Protein AF-A0A401YN39-F1 (afdb_monomer)

Secondary structure (DSSP, 8-state):
--------TT-------SSGGGHHHHHHHHHHHHHHHHS-GGGEEE-S-TT---EEE--STTS-----S-IIIIIHHHHHHHHHHH--

Organism: NCBI:txid516124

InterPro domains:
  IPR010852 Putative stress-induced transcription regulator [PTHR35525] (26-88)
  IPR021005 Zinc finger, CGNR [PF11706] (43-86)
  IP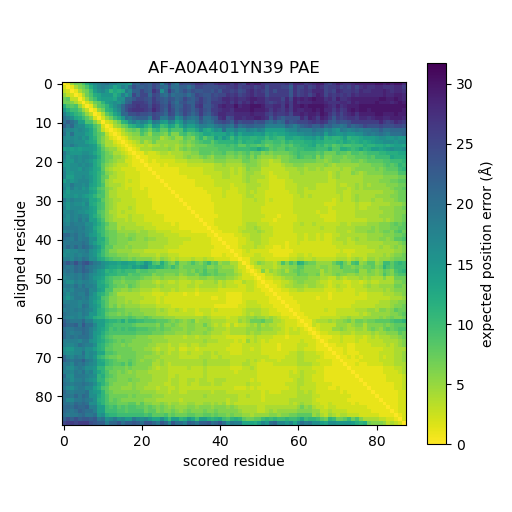R023286 ABATE domain superfamily [G3DSA:1.10.3300.10] (1-88)
  IPR023286 ABATE domain superfamily [SSF160904] (6-86)

Mean predicted aligned error: 8.34 Å

Solvent-accessible surface area (backbone atoms only — not comparable to full-atom values): 5751 Å² total; per-residue (Å²): 142,82,89,82,84,79,90,55,88,93,50,83,80,80,80,84,56,98,51,72,87,48,43,65,61,51,52,52,49,54,53,49,53,52,44,67,73,75,43,63,74,90,26,54,39,75,44,83,57,87,92,55,90,61,67,33,71,32,82,42,98,82,40,73,76,65,63,50,76,35,60,84,58,50,43,42,53,52,54,52,51,58,50,56,68,72,77,107

Sequence (88 aa):
MRRRAGRAAHGTVRVHVADPGWRPAWEVACVYLELLRTADPERIRRRANPECTLWFADVSKNGRRRRWCSMAECGNRAKTRARYARSR

Foldseek 3Di:
DDDDDDDDDPDDPDDDDVDPVCVVVVVQVVVVVVCVVPADPVLWDDAPDPPDDHIAGQPPPVSPPDRDNDCVPPVVVVVVVVVVVVVD

Radius of gyration: 17.1 Å; Cα contacts (8 Å, |Δi|>4): 59; chains: 1; bounding box: 40×40×38 Å

Nearest PDB structures (foldseek):
  8csz-assembly1_D  TM=2.916E-01  e=8.164E+00  synthetic construct

pLDDT: mean 83.3, std 15.77, range [39.0, 95.75]

Structure (mmCIF, N/CA/C/O backbone):
data_AF-A0A401YN39-F1
#
_entry.id   AF-A0A401YN39-F1
#
loop_
_atom_site.group_PDB
_atom_site.id
_atom_site.type_symbol
_atom_site.label_atom_id
_atom_site.label_alt_id
_atom_site.label_comp_id
_atom_site.label_asym_id
_atom_site.label_entity_id
_atom_site.label_seq_id
_atom_site.pdbx_PDB_ins_code
_atom_site.Cartn_x
_atom_site.Cartn_y
_atom_site.Cartn_z
_atom_site.occupancy
_atom_site.B_iso_or_equiv
_atom_site.auth_seq_id
_atom_site.auth_comp_id
_atom_site.auth_asym_id
_atom_site.auth_atom_id
_atom_site.pdbx_PDB_model_num
ATOM 1 N N . MET A 1 1 ? -10.789 -11.445 -22.483 1.00 42.06 1 MET A N 1
ATOM 2 C CA . MET A 1 1 ? -10.780 -11.694 -21.023 1.00 42.06 1 MET A CA 1
ATOM 3 C C . MET A 1 1 ? -11.869 -12.703 -20.676 1.00 42.06 1 MET A C 1
ATOM 5 O O . MET A 1 1 ? -13.036 -12.385 -20.844 1.00 42.06 1 MET A O 1
ATOM 9 N N . ARG A 1 2 ? -11.533 -13.925 -20.247 1.00 40.84 2 ARG A N 1
ATOM 10 C CA . ARG A 1 2 ? -12.522 -14.889 -19.730 1.00 40.84 2 ARG A CA 1
ATOM 11 C C . ARG A 1 2 ? -12.024 -15.417 -18.386 1.00 40.84 2 ARG A C 1
ATOM 13 O O . ARG A 1 2 ? -11.001 -16.087 -18.331 1.00 40.84 2 ARG A O 1
ATOM 20 N N . ARG A 1 3 ? -12.730 -15.082 -17.304 1.00 47.78 3 ARG A N 1
ATOM 21 C CA . ARG A 1 3 ? -12.557 -15.707 -15.987 1.00 47.78 3 ARG A CA 1
ATOM 22 C C . ARG A 1 3 ? 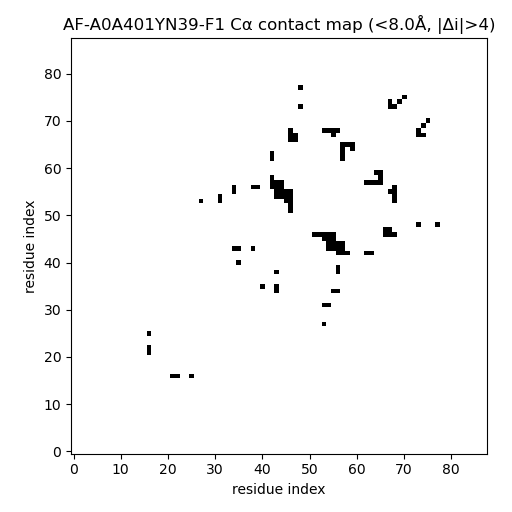-13.348 -17.015 -15.988 1.00 47.78 3 ARG A C 1
ATOM 24 O O . ARG A 1 3 ? -14.560 -16.978 -16.164 1.00 47.78 3 ARG A O 1
ATOM 31 N N . ARG A 1 4 ? -12.697 -18.154 -15.750 1.00 46.88 4 ARG A N 1
ATOM 32 C CA . ARG A 1 4 ? -13.375 -19.340 -15.205 1.00 46.88 4 ARG A CA 1
ATOM 33 C C . ARG A 1 4 ? -12.982 -19.444 -13.740 1.00 46.88 4 ARG A C 1
ATOM 35 O O . ARG A 1 4 ? -11.827 -19.708 -13.428 1.00 46.88 4 ARG A O 1
ATOM 42 N N . ALA A 1 5 ? -13.932 -19.161 -12.857 1.00 47.53 5 ALA A N 1
ATOM 43 C CA . ALA A 1 5 ? -13.762 -19.315 -11.422 1.00 47.53 5 ALA A CA 1
ATOM 44 C C . ALA A 1 5 ? -14.268 -20.708 -11.024 1.00 47.53 5 ALA A C 1
ATOM 46 O O . ALA A 1 5 ? -15.471 -20.928 -10.935 1.00 47.53 5 ALA A O 1
ATOM 47 N N . GLY A 1 6 ? -13.350 -21.654 -10.824 1.00 39.00 6 GLY A N 1
ATOM 48 C CA . GLY A 1 6 ? -13.636 -22.885 -10.088 1.00 39.00 6 GLY A CA 1
ATOM 49 C C . GLY A 1 6 ? -13.514 -22.600 -8.593 1.00 39.00 6 GLY A C 1
ATOM 50 O O . GLY A 1 6 ? -12.502 -22.060 -8.151 1.00 39.00 6 GLY A O 1
ATOM 51 N N . ARG A 1 7 ? -14.561 -22.899 -7.822 1.00 47.38 7 ARG A N 1
ATOM 52 C CA . ARG A 1 7 ? -14.615 -22.665 -6.374 1.00 47.38 7 ARG A CA 1
ATOM 53 C C . ARG A 1 7 ? -13.920 -23.833 -5.666 1.00 47.38 7 ARG A C 1
ATOM 55 O O . ARG A 1 7 ? -14.437 -24.943 -5.692 1.00 47.38 7 ARG A O 1
ATOM 62 N N . ALA A 1 8 ? -12.772 -23.585 -5.040 1.00 41.75 8 ALA A N 1
ATOM 63 C CA . ALA A 1 8 ? -12.107 -24.533 -4.147 1.00 41.75 8 ALA A CA 1
ATOM 64 C C . ALA A 1 8 ? -12.001 -23.921 -2.743 1.00 41.75 8 ALA A C 1
ATOM 66 O O . ALA A 1 8 ? -11.629 -22.753 -2.598 1.00 41.75 8 ALA A O 1
ATOM 67 N N . ALA A 1 9 ? -12.352 -24.704 -1.722 1.00 49.06 9 ALA A N 1
ATOM 68 C CA . ALA A 1 9 ? -12.164 -24.373 -0.313 1.00 49.06 9 ALA A CA 1
ATOM 69 C C . ALA A 1 9 ? -10.700 -23.965 -0.070 1.00 49.06 9 ALA A C 1
ATOM 71 O O . ALA A 1 9 ? -9.800 -24.727 -0.402 1.00 49.06 9 ALA A O 1
ATOM 72 N N . HIS A 1 10 ? -10.472 -22.729 0.396 1.00 51.94 10 HIS A N 1
ATOM 73 C CA . HIS A 1 10 ? -9.147 -22.100 0.553 1.00 51.94 10 HIS A CA 1
ATOM 74 C C . HIS A 1 10 ? -8.144 -22.400 -0.580 1.00 51.94 10 HIS A C 1
ATOM 76 O O . HIS A 1 10 ? -6.948 -22.561 -0.350 1.00 51.94 10 HIS A O 1
ATOM 82 N N . GLY A 1 11 ? -8.632 -22.480 -1.820 1.00 47.41 11 GLY A N 1
ATOM 83 C CA . GLY A 1 11 ? -7.795 -22.763 -2.976 1.00 47.41 11 GLY A CA 1
ATOM 84 C C . GLY A 1 11 ? -6.927 -21.561 -3.320 1.00 47.41 11 GLY A C 1
ATOM 85 O O . GLY A 1 11 ? -7.435 -20.457 -3.522 1.00 47.41 11 GLY A O 1
ATOM 86 N N . THR A 1 12 ? -5.618 -21.775 -3.430 1.00 56.22 12 THR A N 1
ATOM 87 C CA . THR A 1 12 ? -4.692 -20.793 -3.994 1.00 56.22 12 THR A CA 1
ATOM 88 C C . THR A 1 12 ? -5.145 -20.461 -5.415 1.00 56.22 12 THR A C 1
ATOM 90 O O . THR A 1 12 ? -4.971 -21.253 -6.341 1.00 56.22 12 THR A O 1
ATOM 93 N N . VAL A 1 13 ? -5.765 -19.295 -5.602 1.00 68.12 13 VAL A N 1
ATOM 94 C CA . VAL A 1 13 ? -6.173 -18.828 -6.928 1.00 68.12 13 VAL A CA 1
ATOM 95 C C . VAL A 1 13 ? -4.906 -18.487 -7.707 1.00 68.12 13 VAL A C 1
ATOM 97 O O . VAL A 1 13 ? -4.275 -17.458 -7.469 1.00 68.12 13 VAL A O 1
ATOM 100 N N . ARG A 1 14 ? -4.517 -19.354 -8.648 1.00 69.94 14 ARG A N 1
ATOM 101 C CA . ARG A 1 14 ? -3.423 -19.053 -9.572 1.00 69.94 14 ARG A CA 1
ATOM 102 C C . ARG A 1 14 ? -3.939 -18.105 -10.647 1.00 69.94 14 ARG A C 1
ATOM 104 O O . ARG A 1 14 ? -4.728 -18.480 -11.511 1.00 69.94 14 ARG A O 1
ATOM 111 N N . VAL A 1 15 ? -3.488 -16.860 -10.580 1.00 72.88 15 VAL A N 1
ATOM 112 C CA . VAL A 1 15 ? -3.737 -15.882 -11.634 1.00 72.88 15 VAL A CA 1
ATOM 113 C C . VAL A 1 15 ? -2.790 -16.170 -12.794 1.00 72.88 15 VAL A C 1
ATOM 115 O O . VAL A 1 15 ? -1.573 -16.141 -12.629 1.00 72.88 15 VAL A O 1
ATOM 118 N N . HIS A 1 16 ? -3.357 -16.392 -13.977 1.00 79.94 16 HIS A N 1
ATOM 119 C CA . HIS A 1 16 ? -2.614 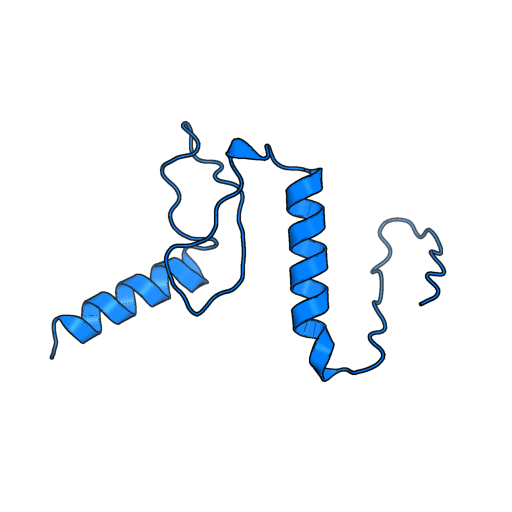-16.379 -15.230 1.00 79.94 16 HIS A CA 1
ATOM 120 C C . HIS A 1 16 ? -2.729 -14.992 -15.859 1.00 79.94 16 HIS A C 1
ATOM 122 O O . HIS A 1 16 ? -3.813 -14.579 -16.275 1.00 79.94 16 HIS A O 1
ATOM 128 N N . VAL A 1 17 ? -1.612 -14.268 -15.896 1.00 82.50 17 VAL A N 1
ATOM 129 C CA . VAL A 1 17 ? -1.495 -12.992 -16.607 1.00 82.50 17 VAL A CA 1
ATOM 130 C C . VAL A 1 17 ? -0.867 -13.291 -17.967 1.00 82.50 17 VAL A C 1
ATOM 132 O O . VAL A 1 17 ? 0.127 -14.009 -18.022 1.00 82.50 17 VAL A O 1
ATOM 135 N N . ALA A 1 18 ? -1.481 -12.809 -19.054 1.00 82.62 18 ALA A N 1
ATOM 136 C CA . ALA A 1 18 ? -1.056 -13.134 -20.423 1.00 82.62 18 ALA A CA 1
ATOM 137 C C . ALA A 1 18 ? 0.380 -12.672 -20.722 1.00 82.62 18 ALA A C 1
ATOM 139 O O . ALA A 1 18 ? 1.112 -13.356 -21.428 1.00 82.62 18 ALA A O 1
ATOM 140 N N . ASP A 1 19 ? 0.776 -11.545 -20.134 1.00 89.00 19 ASP A N 1
ATOM 141 C CA . ASP A 1 19 ? 2.147 -11.052 -20.113 1.00 89.00 19 ASP A CA 1
ATOM 142 C C . ASP A 1 19 ? 2.676 -11.115 -18.665 1.00 89.00 19 ASP A C 1
ATOM 144 O O . ASP A 1 19 ? 2.122 -10.445 -17.781 1.00 89.00 19 ASP A O 1
ATOM 148 N N . PRO A 1 20 ? 3.733 -11.902 -18.387 1.00 87.12 20 PRO A N 1
ATOM 149 C CA . PRO A 1 20 ? 4.335 -11.989 -17.060 1.00 87.12 20 PRO A CA 1
ATOM 150 C C . PRO A 1 20 ? 4.791 -10.640 -16.484 1.00 87.12 20 PRO A C 1
ATOM 152 O O . PRO A 1 20 ? 4.749 -10.468 -15.264 1.00 87.12 20 PRO A O 1
ATOM 155 N N . GLY A 1 21 ? 5.167 -9.671 -17.328 1.00 90.50 21 GLY A N 1
ATOM 156 C CA . GLY A 1 21 ? 5.576 -8.329 -16.906 1.00 90.50 21 GLY A CA 1
ATOM 157 C C . GLY A 1 21 ? 4.470 -7.549 -16.187 1.00 90.50 21 GLY A C 1
ATOM 158 O O . GLY A 1 21 ? 4.750 -6.708 -15.335 1.00 90.50 21 GLY A O 1
ATOM 159 N N . TRP A 1 22 ? 3.203 -7.885 -16.443 1.00 89.94 22 TRP A N 1
ATOM 160 C CA . TRP A 1 22 ?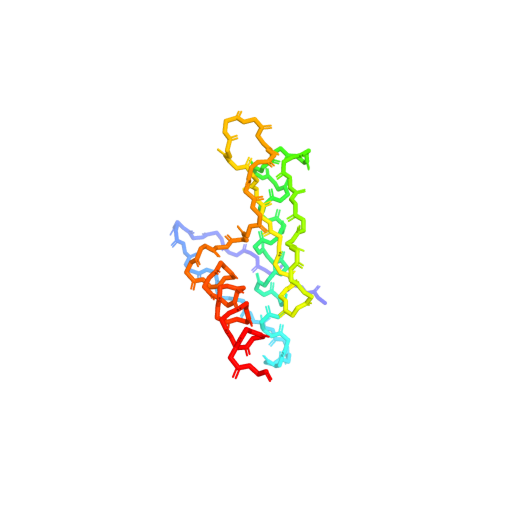 2.045 -7.256 -15.797 1.00 89.94 22 TRP A CA 1
ATOM 161 C C . TRP A 1 22 ? 1.674 -7.867 -14.451 1.00 89.94 22 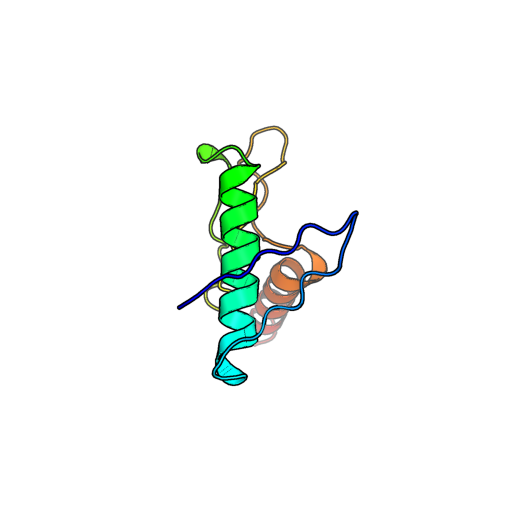TRP A C 1
ATOM 163 O O . TRP A 1 22 ? 0.807 -7.338 -13.750 1.00 89.94 22 TRP A O 1
ATOM 173 N N . ARG A 1 23 ? 2.306 -8.977 -14.062 1.00 88.12 23 ARG A N 1
ATOM 174 C CA . ARG A 1 23 ? 1.933 -9.693 -12.843 1.00 88.12 23 ARG A CA 1
ATOM 175 C C . ARG A 1 23 ? 1.988 -8.827 -11.576 1.00 88.12 23 ARG A C 1
ATOM 177 O O . ARG A 1 23 ? 1.000 -8.853 -10.842 1.00 88.12 23 ARG A O 1
ATOM 184 N N . PRO A 1 24 ? 3.025 -8.001 -11.337 1.00 88.00 24 PRO A N 1
ATOM 185 C CA . PRO A 1 24 ? 3.046 -7.119 -10.171 1.00 88.00 24 PRO A CA 1
ATOM 186 C C . PRO A 1 24 ? 1.892 -6.108 -10.168 1.00 88.00 24 PRO A C 1
ATOM 188 O O . PRO A 1 24 ? 1.246 -5.904 -9.143 1.00 88.00 24 PRO A O 1
ATOM 191 N N . ALA A 1 25 ? 1.588 -5.500 -11.320 1.00 87.56 25 ALA A N 1
ATOM 192 C CA . ALA A 1 25 ? 0.490 -4.542 -11.440 1.00 87.56 25 ALA A CA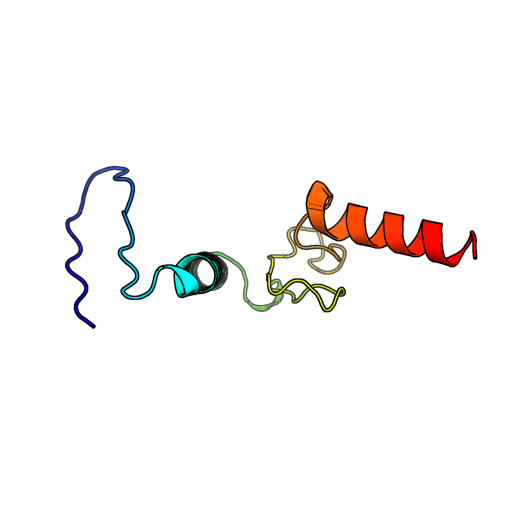 1
ATOM 193 C C . ALA A 1 25 ? -0.869 -5.199 -11.153 1.00 87.56 25 ALA A C 1
ATOM 195 O O . ALA A 1 25 ? -1.700 -4.628 -10.445 1.00 87.56 25 ALA A O 1
ATOM 196 N N . TRP A 1 26 ? -1.073 -6.422 -11.648 1.00 89.62 26 TRP A N 1
ATOM 197 C CA . TRP A 1 26 ? -2.277 -7.197 -11.367 1.00 89.62 26 TRP A CA 1
ATOM 198 C C . TRP A 1 26 ? -2.423 -7.527 -9.876 1.00 89.62 26 TRP A C 1
ATOM 200 O O . TRP A 1 26 ? -3.503 -7.363 -9.310 1.00 89.62 26 TRP A O 1
ATOM 210 N N . GLU A 1 27 ? -1.347 -7.961 -9.221 1.00 87.50 27 GLU A N 1
ATOM 211 C CA . GLU A 1 27 ? -1.362 -8.273 -7.788 1.00 87.50 27 GLU A CA 1
ATOM 212 C C . GLU A 1 27 ? -1.702 -7.036 -6.948 1.00 87.50 27 GLU A C 1
ATOM 214 O O . GLU A 1 27 ? -2.569 -7.104 -6.073 1.00 87.50 27 GLU A O 1
ATOM 219 N N . VAL A 1 28 ? -1.109 -5.883 -7.273 1.00 89.00 28 VAL A N 1
ATOM 220 C CA . VAL A 1 28 ? -1.442 -4.604 -6.630 1.00 89.00 28 VAL A CA 1
ATOM 221 C C . VAL A 1 28 ? -2.914 -4.244 -6.838 1.00 89.00 28 VAL A C 1
ATOM 223 O O . VAL A 1 28 ? -3.580 -3.845 -5.882 1.00 89.00 28 VAL A O 1
ATOM 226 N N . ALA A 1 29 ? -3.446 -4.419 -8.050 1.00 91.06 29 ALA A N 1
ATOM 227 C CA . ALA A 1 29 ? -4.852 -4.154 -8.337 1.00 91.06 29 ALA A CA 1
ATOM 228 C C . ALA A 1 29 ? -5.785 -5.068 -7.527 1.00 91.06 29 ALA A C 1
ATOM 230 O O . ALA A 1 29 ? -6.753 -4.585 -6.945 1.00 91.06 29 ALA A O 1
ATOM 231 N N . CYS A 1 30 ? -5.488 -6.368 -7.424 1.00 89.94 30 CYS A N 1
ATOM 232 C CA . CYS A 1 30 ? -6.278 -7.292 -6.607 1.00 89.94 30 CYS A CA 1
ATOM 233 C C . CYS A 1 30 ? -6.288 -6.901 -5.127 1.00 89.94 30 CYS A C 1
ATOM 235 O O . CYS A 1 30 ? -7.355 -6.875 -4.515 1.00 89.94 30 CYS A O 1
ATOM 237 N N . VAL A 1 31 ? -5.128 -6.559 -4.561 1.00 89.31 31 VAL A N 1
ATOM 238 C CA . VAL A 1 31 ? -5.035 -6.112 -3.163 1.00 89.31 31 VAL A CA 1
ATOM 239 C C . VAL A 1 31 ? -5.789 -4.797 -2.957 1.00 89.31 31 VAL A C 1
ATOM 241 O O . VAL A 1 31 ? -6.473 -4.633 -1.950 1.00 89.31 31 VAL A O 1
ATOM 244 N N . TYR A 1 32 ? -5.721 -3.871 -3.915 1.00 92.06 32 TYR A N 1
ATOM 245 C CA . TYR A 1 32 ? -6.466 -2.617 -3.847 1.00 92.06 32 TYR A CA 1
ATOM 246 C C . TYR A 1 32 ? -7.984 -2.828 -3.913 1.00 92.06 32 TYR A C 1
ATOM 248 O O . TYR A 1 32 ? -8.720 -2.230 -3.134 1.00 92.06 32 TYR A O 1
ATOM 256 N N . LEU A 1 33 ? -8.463 -3.712 -4.790 1.00 93.81 33 LEU A N 1
ATOM 257 C CA . LEU A 1 33 ? -9.884 -4.055 -4.866 1.00 93.81 33 LEU A CA 1
ATOM 258 C C . LEU A 1 33 ? -10.380 -4.715 -3.574 1.00 93.81 33 LEU A C 1
ATOM 260 O O . LEU A 1 33 ? -11.473 -4.402 -3.112 1.00 93.81 33 LEU A O 1
ATOM 264 N N . GLU A 1 34 ? -9.574 -5.582 -2.959 1.00 91.81 34 GLU A N 1
ATOM 265 C CA . GLU A 1 34 ? -9.924 -6.169 -1.663 1.00 91.81 34 GLU A CA 1
ATOM 266 C C . GLU A 1 34 ? -9.958 -5.112 -0.554 1.00 91.81 34 GLU A C 1
ATOM 268 O O . GLU A 1 34 ? -10.853 -5.129 0.291 1.00 91.81 34 GLU A O 1
ATOM 273 N N . LEU A 1 35 ? -9.044 -4.139 -0.592 1.00 93.00 35 LEU A N 1
ATOM 274 C CA . LEU A 1 35 ? -9.056 -2.998 0.319 1.00 93.00 35 LEU A CA 1
ATOM 275 C C . LEU A 1 35 ? -10.346 -2.178 0.175 1.00 93.00 35 LEU A C 1
ATOM 277 O O . LEU A 1 35 ? -10.979 -1.881 1.182 1.00 93.00 35 LEU A O 1
ATOM 281 N N . LEU A 1 36 ? -10.765 -1.859 -1.054 1.00 94.44 36 LEU A N 1
ATOM 282 C CA . LEU A 1 36 ? -12.026 -1.150 -1.321 1.00 94.44 36 LEU A CA 1
ATOM 283 C C . LEU A 1 36 ? -13.257 -1.928 -0.840 1.00 94.44 36 LEU A C 1
ATOM 285 O O . LEU A 1 36 ? -14.256 -1.327 -0.462 1.00 94.44 36 LEU A O 1
ATOM 289 N N . ARG A 1 37 ? -13.194 -3.262 -0.869 1.00 95.75 37 ARG A N 1
ATOM 290 C CA . ARG A 1 37 ? -14.301 -4.136 -0.468 1.00 95.75 37 ARG A CA 1
ATOM 291 C C . ARG A 1 37 ? -14.439 -4.270 1.049 1.00 95.75 37 ARG A C 1
ATOM 293 O O . ARG A 1 37 ? -15.528 -4.562 1.530 1.00 95.75 37 ARG A O 1
ATOM 300 N N . THR A 1 38 ? -13.337 -4.130 1.784 1.00 94.50 38 THR A N 1
ATOM 301 C CA . THR A 1 38 ? -13.261 -4.489 3.212 1.00 94.50 38 THR A CA 1
ATOM 302 C C . THR A 1 38 ? -13.034 -3.308 4.146 1.00 94.50 38 THR A C 1
ATOM 304 O O . THR A 1 38 ? -13.364 -3.406 5.327 1.00 94.50 38 THR A O 1
ATOM 307 N N . ALA A 1 39 ? -12.472 -2.202 3.657 1.00 94.00 39 ALA A N 1
ATOM 308 C CA . ALA A 1 39 ? -12.192 -1.025 4.464 1.00 94.00 39 ALA A CA 1
ATOM 309 C C . ALA A 1 39 ? -13.224 0.085 4.241 1.00 94.00 39 ALA A C 1
ATOM 311 O O . ALA A 1 39 ? -13.793 0.229 3.164 1.00 94.00 39 ALA A O 1
ATOM 312 N N . ASP A 1 40 ? -13.391 0.920 5.265 1.00 93.25 40 ASP A N 1
ATOM 313 C CA . ASP A 1 40 ? -14.079 2.204 5.154 1.00 93.25 40 ASP A CA 1
ATOM 314 C C . ASP A 1 40 ? -13.367 3.094 4.110 1.00 93.25 40 ASP A C 1
ATOM 316 O O . ASP A 1 40 ? -12.174 3.389 4.289 1.00 93.25 40 ASP A O 1
ATOM 320 N N . PRO A 1 41 ? -14.059 3.539 3.041 1.00 91.94 41 PRO A N 1
ATOM 321 C CA . PRO A 1 41 ? -13.484 4.389 2.003 1.00 91.94 41 PRO A CA 1
ATOM 322 C C . PRO A 1 41 ? -12.824 5.663 2.539 1.00 91.94 41 PRO A C 1
ATOM 324 O O . PRO A 1 41 ? -11.779 6.069 2.027 1.00 91.94 41 PRO A O 1
ATOM 327 N N . GLU A 1 42 ? -13.355 6.264 3.609 1.00 92.25 42 GLU A N 1
ATOM 328 C CA . GLU A 1 42 ? -12.780 7.478 4.205 1.00 92.25 42 GLU A CA 1
ATOM 329 C C . GLU A 1 42 ? -11.429 7.223 4.884 1.00 92.25 42 GLU A C 1
ATOM 331 O O . GLU A 1 42 ? -10.631 8.142 5.114 1.00 92.25 42 GLU A O 1
ATOM 336 N N . ARG A 1 43 ? -11.142 5.959 5.199 1.00 92.81 43 ARG A N 1
ATOM 337 C CA . ARG A 1 43 ? -9.896 5.513 5.823 1.00 92.81 43 ARG A CA 1
ATOM 338 C C . ARG A 1 43 ? -8.878 5.004 4.812 1.00 92.81 43 ARG A C 1
ATOM 340 O O . ARG A 1 43 ? -7.750 4.709 5.210 1.00 92.81 43 ARG A O 1
ATOM 347 N N . ILE A 1 44 ? -9.217 4.925 3.527 1.00 94.31 44 ILE A N 1
ATOM 348 C CA . ILE A 1 44 ? -8.288 4.514 2.473 1.00 94.31 44 ILE A CA 1
ATOM 349 C C . ILE A 1 44 ? -7.415 5.705 2.078 1.00 94.31 44 ILE A C 1
ATOM 351 O O . ILE A 1 44 ? -7.889 6.749 1.632 1.00 94.31 44 ILE A O 1
ATOM 355 N N . ARG A 1 45 ? -6.101 5.562 2.257 1.00 91.56 45 ARG A N 1
ATOM 356 C CA . ARG A 1 45 ? -5.134 6.641 2.038 1.00 91.56 45 ARG A CA 1
ATOM 357 C C . ARG A 1 45 ? -4.072 6.235 1.031 1.00 91.56 45 ARG A C 1
ATOM 359 O O . ARG A 1 45 ? -3.558 5.112 1.045 1.00 91.56 45 ARG A O 1
ATOM 366 N N . ARG A 1 46 ? -3.689 7.203 0.199 1.00 88.31 46 ARG A N 1
ATOM 367 C CA . ARG A 1 46 ? -2.452 7.138 -0.577 1.00 88.31 46 ARG A CA 1
ATOM 368 C C . ARG A 1 46 ? -1.285 7.484 0.342 1.00 88.31 46 ARG A C 1
ATOM 370 O O . ARG A 1 46 ? -1.388 8.356 1.203 1.00 88.31 46 ARG A O 1
ATOM 377 N N . ARG A 1 47 ? -0.160 6.799 0.172 1.00 83.62 47 ARG A N 1
ATOM 378 C CA . ARG A 1 47 ? 1.066 7.105 0.921 1.00 83.62 47 ARG A CA 1
ATOM 379 C C . ARG A 1 47 ? 1.698 8.435 0.495 1.00 83.62 47 ARG A C 1
ATOM 381 O O . ARG A 1 47 ? 1.462 8.923 -0.605 1.00 83.62 47 ARG A O 1
ATOM 388 N N . ALA A 1 48 ? 2.587 8.947 1.347 1.00 75.12 48 ALA A N 1
ATOM 389 C CA . ALA A 1 48 ?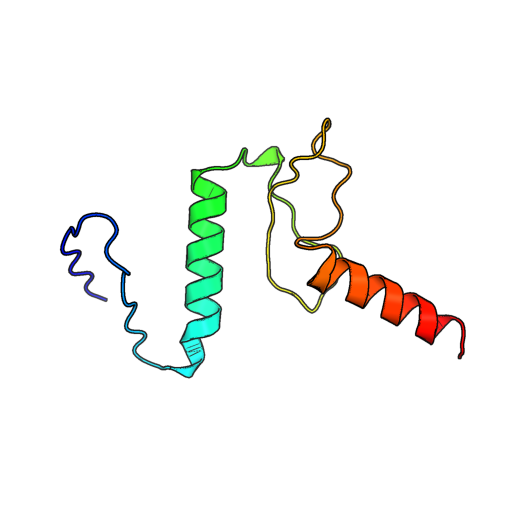 3.301 10.208 1.126 1.00 75.12 48 ALA A CA 1
ATOM 390 C C . ALA A 1 48 ? 4.620 10.096 0.330 1.00 75.12 48 ALA A C 1
ATOM 392 O O . ALA A 1 48 ? 5.222 11.117 0.023 1.00 75.12 48 ALA A O 1
ATOM 393 N N . ASN A 1 49 ? 5.110 8.892 0.007 1.00 80.06 49 ASN A N 1
ATOM 394 C CA . ASN A 1 49 ? 6.293 8.746 -0.854 1.00 80.06 49 ASN A CA 1
ATOM 395 C C . ASN A 1 49 ? 5.829 8.486 -2.316 1.00 80.06 49 ASN A C 1
ATOM 3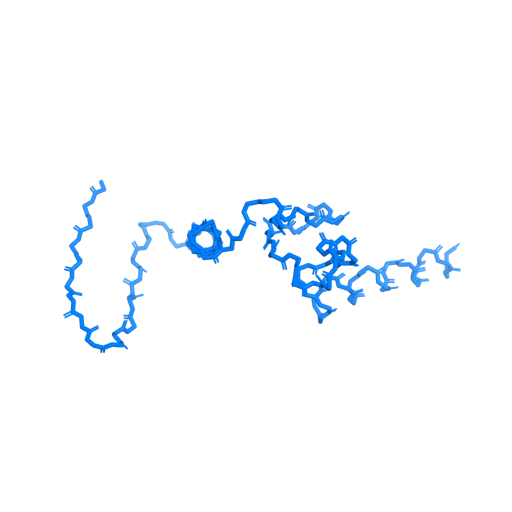97 O O . ASN A 1 49 ? 4.869 7.739 -2.523 1.00 80.06 49 ASN A O 1
ATOM 401 N N . PRO A 1 50 ? 6.466 9.099 -3.326 1.00 78.56 50 PRO A N 1
ATOM 402 C CA . PRO A 1 50 ? 6.051 8.971 -4.725 1.00 78.56 50 PRO A CA 1
ATOM 403 C C . PRO A 1 50 ? 6.393 7.616 -5.376 1.00 78.56 50 PRO A C 1
ATOM 405 O O . PRO A 1 50 ? 5.704 7.189 -6.289 1.00 78.56 50 PRO A O 1
ATOM 408 N N . GLU A 1 51 ? 7.398 6.889 -4.887 1.00 85.06 51 GLU A N 1
A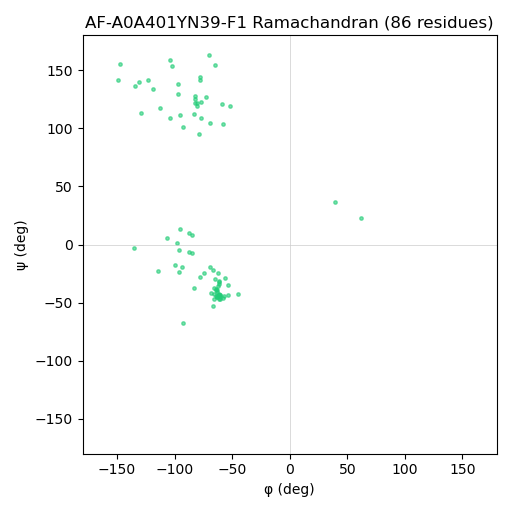TOM 409 C CA . GLU A 1 51 ? 7.912 5.651 -5.511 1.00 85.06 51 GLU A CA 1
ATOM 410 C C . GLU A 1 51 ? 7.197 4.364 -5.083 1.00 85.06 51 GLU A C 1
ATOM 412 O O . GLU A 1 51 ? 7.672 3.258 -5.318 1.00 85.06 51 GLU A O 1
ATOM 417 N N . CYS A 1 52 ? 6.076 4.457 -4.380 1.00 88.06 52 CYS A N 1
ATOM 418 C CA . CYS A 1 52 ? 5.271 3.270 -4.130 1.00 88.06 52 CYS A CA 1
ATOM 419 C C . CYS A 1 52 ? 3.813 3.589 -4.389 1.00 88.06 52 CYS A C 1
ATOM 421 O O . CYS A 1 52 ? 3.296 4.655 -4.058 1.00 88.06 52 CYS A O 1
ATOM 423 N N . THR A 1 53 ? 3.202 2.638 -5.068 1.00 86.00 53 THR A N 1
ATOM 424 C CA . THR A 1 53 ? 1.901 2.736 -5.715 1.00 86.00 53 THR A CA 1
ATOM 425 C C . THR A 1 53 ? 0.795 2.152 -4.839 1.00 86.00 53 THR A C 1
ATOM 427 O O . THR A 1 53 ? -0.368 2.139 -5.228 1.00 86.00 53 THR A O 1
ATOM 430 N N . LEU A 1 54 ? 1.151 1.679 -3.639 1.00 89.62 54 LEU A N 1
ATOM 431 C CA . LEU A 1 54 ? 0.228 1.036 -2.717 1.00 89.62 54 LEU A CA 1
ATOM 432 C C . LEU A 1 54 ? -0.649 2.048 -1.974 1.00 89.62 54 LEU A C 1
ATOM 434 O O . LEU A 1 54 ? -0.196 3.108 -1.526 1.00 89.62 54 LEU A O 1
ATOM 438 N N . TRP A 1 55 ? -1.889 1.623 -1.759 1.00 92.94 55 TRP A N 1
ATOM 439 C CA . TRP A 1 55 ? -2.871 2.235 -0.872 1.00 92.94 55 TRP A CA 1
ATOM 440 C C . TRP A 1 55 ? -3.000 1.412 0.410 1.00 92.94 55 TRP A C 1
ATOM 442 O O . TRP A 1 55 ? -2.623 0.240 0.445 1.00 92.94 55 TRP A O 1
ATOM 452 N N . PHE A 1 56 ? -3.501 2.019 1.483 1.00 93.06 56 PHE A N 1
ATOM 453 C CA . PHE A 1 56 ? -3.702 1.322 2.754 1.00 93.06 56 PHE A CA 1
ATOM 454 C C . PHE A 1 56 ? -4.913 1.863 3.513 1.00 93.06 56 PHE A C 1
ATOM 456 O O . PHE A 1 56 ? -5.272 3.029 3.359 1.00 93.06 56 PHE A O 1
ATOM 463 N N . ALA A 1 57 ? -5.495 1.033 4.379 1.00 94.19 57 ALA A N 1
ATOM 464 C CA . ALA A 1 57 ? -6.468 1.474 5.374 1.00 94.19 57 ALA A CA 1
ATOM 465 C C . ALA A 1 57 ? -5.754 2.043 6.612 1.00 94.19 57 ALA A C 1
ATOM 467 O O . ALA A 1 57 ? -4.874 1.397 7.208 1.00 94.19 57 ALA A O 1
ATOM 468 N N . ASP A 1 58 ? -6.135 3.253 7.019 1.00 94.19 58 ASP A N 1
ATOM 469 C CA . ASP A 1 58 ? -5.709 3.839 8.284 1.00 94.19 58 ASP A CA 1
ATOM 470 C C . ASP A 1 58 ? -6.534 3.260 9.443 1.00 94.19 58 ASP A C 1
ATOM 472 O O . ASP A 1 58 ? -7.622 3.726 9.774 1.00 94.19 58 ASP A O 1
ATOM 476 N N . VAL A 1 59 ? -5.968 2.231 10.071 1.00 91.62 59 VAL A N 1
ATOM 477 C CA . VAL A 1 59 ? -6.518 1.558 11.257 1.00 91.62 59 VAL A CA 1
ATOM 478 C C . VAL A 1 59 ? -6.152 2.254 12.576 1.00 91.62 59 VAL A C 1
ATOM 480 O O . VAL A 1 59 ? -6.393 1.709 13.649 1.00 91.62 59 VAL A O 1
ATOM 483 N N . SER A 1 60 ? -5.541 3.445 12.538 1.00 91.88 60 SER A N 1
ATOM 484 C CA . SER A 1 60 ? -5.316 4.227 13.758 1.00 91.88 60 SER A CA 1
ATOM 485 C C . SER A 1 60 ? -6.642 4.661 14.383 1.00 91.88 60 SER A C 1
ATOM 487 O O . SER A 1 60 ? -7.640 4.833 13.685 1.00 91.88 60 SER A O 1
ATOM 489 N N . LYS A 1 61 ? -6.642 4.903 15.702 1.00 91.31 61 LYS A N 1
ATOM 490 C CA . LYS A 1 61 ? -7.843 5.261 16.481 1.00 91.31 61 LYS A CA 1
ATOM 491 C C . LYS A 1 61 ? -8.726 6.320 15.798 1.00 91.31 61 LYS A C 1
ATOM 493 O O . LYS A 1 61 ? -9.938 6.156 15.743 1.00 91.31 61 LYS A O 1
ATOM 498 N N . ASN A 1 62 ? -8.109 7.354 15.217 1.00 90.44 62 ASN A N 1
ATOM 499 C CA . ASN A 1 62 ? -8.813 8.469 14.571 1.00 90.44 62 ASN A CA 1
ATOM 500 C C . ASN A 1 62 ? -8.743 8.428 13.030 1.00 90.44 62 ASN A C 1
ATOM 502 O O . ASN A 1 62 ? -9.141 9.396 12.390 1.00 90.44 62 ASN A O 1
ATOM 506 N N . GLY A 1 63 ? -8.176 7.374 12.427 1.00 88.00 63 GLY A N 1
ATOM 507 C CA . GLY A 1 63 ? -8.050 7.224 10.968 1.00 88.00 63 GLY A CA 1
ATOM 508 C C . GLY A 1 63 ? -7.207 8.300 10.267 1.00 88.00 63 GLY A C 1
ATOM 509 O O . GLY A 1 63 ? -7.423 8.580 9.086 1.00 88.00 63 GLY A O 1
ATOM 510 N N . ARG A 1 64 ? -6.300 8.960 11.004 1.00 86.62 64 ARG A N 1
ATOM 511 C CA . ARG A 1 64 ? -5.490 10.092 10.502 1.00 86.62 64 ARG A CA 1
ATOM 512 C C . ARG A 1 64 ? -4.006 10.035 10.869 1.00 86.62 64 ARG A C 1
ATOM 514 O O . ARG A 1 64 ? -3.260 10.945 10.515 1.00 86.62 64 ARG A O 1
ATOM 521 N N . ARG A 1 65 ? -3.554 9.036 11.636 1.00 89.50 65 ARG A N 1
ATOM 522 C CA . ARG A 1 65 ? -2.167 9.004 12.141 1.00 89.50 65 ARG A CA 1
ATOM 523 C C . ARG A 1 65 ? -1.224 8.171 11.283 1.00 89.50 65 ARG A C 1
ATOM 525 O O . ARG A 1 65 ? -0.009 8.381 11.348 1.00 89.50 65 ARG A O 1
ATOM 532 N N . ARG A 1 66 ? -1.729 7.208 10.508 1.00 91.00 66 ARG A N 1
ATOM 533 C CA . ARG A 1 66 ? -0.861 6.321 9.731 1.00 91.00 66 ARG A CA 1
ATOM 534 C C . ARG A 1 66 ? -0.428 7.029 8.452 1.00 91.00 66 ARG A C 1
ATOM 536 O O . ARG A 1 66 ? -1.241 7.418 7.628 1.00 91.00 66 ARG A O 1
ATOM 543 N N . ARG A 1 67 ? 0.887 7.162 8.272 1.00 89.19 67 ARG A N 1
ATOM 544 C CA . ARG A 1 67 ? 1.493 7.843 7.109 1.00 89.19 67 ARG A CA 1
ATOM 545 C C . ARG A 1 67 ? 1.991 6.888 6.022 1.00 89.19 67 ARG A C 1
ATOM 547 O O . ARG A 1 67 ? 2.247 7.306 4.895 1.00 89.19 67 ARG A O 1
ATOM 554 N N . TRP A 1 68 ? 2.162 5.611 6.363 1.00 92.00 68 TRP A N 1
ATOM 555 C CA . TRP A 1 68 ? 2.859 4.627 5.536 1.00 92.00 68 TRP A CA 1
ATOM 556 C C . TRP A 1 68 ? 2.035 3.351 5.384 1.00 92.00 68 TRP A C 1
ATOM 558 O O . TRP A 1 68 ? 1.483 2.853 6.370 1.00 92.00 68 TRP A O 1
ATOM 568 N N . CYS A 1 69 ? 2.036 2.769 4.178 1.00 90.44 69 CYS A N 1
ATOM 569 C CA . CYS A 1 69 ? 1.395 1.473 3.940 1.00 90.44 69 CYS A CA 1
ATOM 570 C C . CYS A 1 69 ? 2.034 0.354 4.776 1.00 90.44 69 CYS A C 1
ATOM 572 O O . CYS A 1 69 ? 1.332 -0.520 5.262 1.00 90.44 69 CYS A O 1
ATOM 574 N N . SER A 1 70 ? 3.337 0.423 5.050 1.00 89.62 70 SER A N 1
ATOM 575 C CA . SER A 1 70 ? 4.033 -0.454 5.990 1.00 89.62 70 SER A CA 1
ATOM 576 C C . SER A 1 70 ? 5.196 0.293 6.630 1.00 89.62 70 SER A C 1
ATOM 578 O O . SER A 1 70 ? 5.880 1.086 5.970 1.00 89.62 70 SER A O 1
ATOM 580 N N . MET A 1 71 ? 5.420 0.043 7.920 1.00 90.31 71 MET A N 1
ATOM 581 C CA . MET A 1 71 ? 6.576 0.580 8.632 1.00 90.31 71 MET A CA 1
ATOM 582 C C . MET A 1 71 ? 7.877 -0.053 8.117 1.00 90.31 71 MET A C 1
ATOM 584 O O . MET A 1 71 ? 8.837 0.676 7.872 1.00 90.31 71 MET A O 1
ATOM 588 N N . ALA A 1 72 ? 7.874 -1.370 7.879 1.00 92.38 72 ALA A N 1
ATOM 589 C CA . ALA A 1 72 ? 9.041 -2.130 7.430 1.00 92.38 72 ALA A CA 1
ATOM 590 C C . ALA A 1 72 ? 9.532 -1.692 6.043 1.00 92.38 72 ALA A C 1
ATOM 592 O O . ALA A 1 72 ? 10.733 -1.581 5.815 1.00 92.38 72 ALA A O 1
ATOM 593 N N . GLU A 1 73 ? 8.606 -1.374 5.138 1.00 89.56 73 GLU A N 1
ATOM 594 C CA . GLU A 1 73 ? 8.960 -0.934 3.792 1.00 89.56 73 GLU A CA 1
ATOM 595 C C . GLU A 1 73 ? 9.053 0.589 3.677 1.00 89.56 73 GLU A C 1
ATOM 597 O O . GLU A 1 73 ? 10.114 1.166 3.449 1.00 89.56 73 GLU A O 1
ATOM 602 N N . CYS A 1 74 ? 7.920 1.277 3.806 1.00 92.44 74 CYS A N 1
ATOM 603 C CA . CYS A 1 74 ? 7.826 2.693 3.469 1.00 92.44 74 CYS A CA 1
ATOM 604 C C . CYS A 1 74 ? 8.311 3.593 4.601 1.00 92.44 74 CYS A C 1
ATOM 606 O O . CYS A 1 74 ? 8.957 4.605 4.329 1.00 92.44 74 CYS A O 1
ATOM 608 N N . GLY A 1 75 ? 8.029 3.218 5.850 1.00 93.06 75 GLY A N 1
ATOM 609 C CA . GLY A 1 75 ? 8.512 3.948 7.018 1.00 93.06 75 GLY A CA 1
ATOM 610 C C . GLY A 1 75 ? 10.037 3.931 7.115 1.00 93.06 75 GLY A C 1
ATOM 611 O O . GLY A 1 75 ? 10.649 4.981 7.310 1.00 93.06 75 GLY A O 1
ATOM 612 N N . ASN A 1 76 ? 10.656 2.767 6.910 1.00 94.00 76 ASN A N 1
ATOM 613 C CA . ASN A 1 76 ? 12.112 2.631 6.901 1.00 94.00 76 ASN A CA 1
ATOM 614 C C . ASN A 1 76 ? 12.746 3.384 5.728 1.00 94.00 76 ASN A C 1
ATOM 616 O O . ASN A 1 76 ? 13.641 4.191 5.962 1.00 94.00 76 ASN A O 1
ATOM 620 N N . ARG A 1 77 ? 12.224 3.245 4.496 1.00 92.38 77 ARG A N 1
ATOM 621 C CA . ARG A 1 77 ? 12.706 4.029 3.339 1.00 92.38 77 ARG A CA 1
ATOM 622 C C . ARG A 1 77 ? 12.682 5.538 3.602 1.00 92.38 77 ARG A C 1
ATOM 624 O O . ARG A 1 77 ? 13.644 6.228 3.274 1.00 92.38 77 ARG A O 1
ATOM 631 N N . ALA A 1 78 ? 11.610 6.056 4.207 1.00 92.19 78 ALA A N 1
ATOM 632 C CA . ALA A 1 78 ? 11.508 7.475 4.549 1.00 92.19 78 ALA A CA 1
ATOM 633 C C . ALA A 1 78 ? 12.561 7.903 5.590 1.00 92.19 78 ALA A C 1
ATOM 635 O O . ALA A 1 78 ? 13.225 8.922 5.404 1.00 92.19 78 ALA A O 1
ATOM 636 N N . LYS A 1 79 ? 12.764 7.106 6.650 1.00 92.31 79 LYS A N 1
ATOM 637 C CA . LYS A 1 79 ? 13.809 7.355 7.660 1.00 92.31 79 LYS A CA 1
ATOM 638 C C . LYS A 1 79 ? 15.210 7.346 7.047 1.00 92.31 79 LYS A C 1
ATOM 640 O O . LYS A 1 79 ? 16.008 8.230 7.344 1.00 92.31 79 LYS A O 1
ATOM 645 N N . THR A 1 80 ? 15.488 6.384 6.171 1.00 94.31 80 THR A N 1
ATOM 646 C CA . THR A 1 80 ? 16.766 6.264 5.465 1.00 94.31 80 THR A CA 1
ATOM 647 C C . THR A 1 80 ? 17.038 7.492 4.596 1.00 94.31 80 THR A C 1
ATOM 649 O O . THR A 1 80 ? 18.103 8.090 4.715 1.00 94.31 80 THR A O 1
ATOM 652 N N . ARG A 1 81 ? 16.057 7.951 3.803 1.00 91.62 81 ARG A N 1
ATOM 653 C CA . ARG A 1 81 ? 16.184 9.194 3.014 1.00 91.62 81 ARG A CA 1
ATOM 654 C C . ARG A 1 81 ? 16.477 10.409 3.885 1.00 91.62 81 ARG A C 1
ATOM 656 O O . ARG A 1 81 ? 17.392 11.164 3.585 1.00 91.62 81 ARG A O 1
ATOM 663 N N . ALA A 1 82 ? 15.747 10.567 4.988 1.00 92.31 82 ALA A N 1
ATOM 664 C CA . ALA A 1 82 ? 15.963 11.669 5.922 1.00 92.31 82 ALA A CA 1
ATOM 665 C C . ALA A 1 82 ? 17.336 11.608 6.619 1.00 92.31 82 ALA A C 1
ATOM 667 O O . ALA A 1 82 ? 17.891 12.641 6.984 1.00 92.31 82 ALA A O 1
ATOM 668 N N . ARG A 1 83 ? 17.904 10.412 6.829 1.00 95.56 83 ARG A N 1
ATOM 669 C CA . ARG A 1 83 ? 19.285 10.259 7.310 1.00 95.56 83 ARG A CA 1
ATOM 670 C C . ARG A 1 83 ? 20.281 10.749 6.259 1.00 95.56 83 ARG A C 1
ATOM 672 O O . ARG A 1 83 ? 21.083 11.610 6.593 1.00 95.56 83 ARG A O 1
ATOM 679 N N . TYR A 1 84 ? 20.190 10.258 5.022 1.00 94.44 84 TYR A N 1
ATOM 680 C CA . TYR A 1 84 ? 21.111 10.647 3.948 1.00 94.44 84 TYR A CA 1
ATOM 681 C C . TYR A 1 84 ? 21.044 12.137 3.605 1.00 94.44 84 TYR A C 1
ATOM 683 O O . TYR A 1 84 ? 22.071 12.742 3.335 1.00 94.44 84 TYR A O 1
ATOM 691 N N . ALA A 1 85 ? 19.856 12.744 3.669 1.00 94.25 85 ALA A N 1
ATOM 692 C CA . ALA A 1 85 ? 19.684 14.177 3.435 1.00 94.25 85 ALA A CA 1
ATOM 693 C C . ALA A 1 85 ? 20.350 15.066 4.503 1.00 94.25 85 ALA A C 1
ATOM 695 O O . ALA A 1 85 ? 20.595 16.231 4.232 1.00 94.25 85 ALA A O 1
ATOM 696 N N . ARG A 1 86 ? 20.613 14.540 5.710 1.00 93.81 86 ARG A N 1
ATOM 697 C CA . ARG A 1 86 ? 21.303 15.261 6.798 1.00 93.81 86 ARG A CA 1
ATOM 698 C C . ARG A 1 86 ? 22.807 15.014 6.834 1.00 93.81 86 ARG A C 1
ATOM 700 O O . ARG A 1 86 ? 23.519 15.746 7.504 1.00 93.81 86 ARG A O 1
ATOM 707 N N . SER A 1 87 ? 23.271 13.942 6.196 1.00 90.88 87 SER A N 1
ATOM 708 C CA . SER A 1 87 ? 24.692 13.592 6.103 1.00 90.88 87 SER A CA 1
ATOM 709 C C . SER A 1 87 ? 25.338 14.101 4.813 1.00 90.88 87 SER A C 1
ATOM 711 O O . SER A 1 87 ? 26.394 13.604 4.433 1.00 90.88 87 SER A O 1
ATOM 713 N N . ARG A 1 88 ? 24.658 14.996 4.100 1.00 67.75 88 ARG A N 1
ATOM 714 C CA . ARG A 1 88 ? 25.076 15.612 2.846 1.00 67.75 88 ARG A CA 1
ATOM 715 C C . ARG A 1 88 ? 25.103 17.115 3.056 1.00 67.75 88 ARG A C 1
ATOM 717 O O . ARG A 1 88 ? 25.967 17.748 2.423 1.00 67.75 88 ARG A O 1
#